Protein AF-A0A6V8NBW0-F1 (afdb_monomer)

Structure (mmCIF, N/CA/C/O backbone):
data_AF-A0A6V8NBW0-F1
#
_entry.id   AF-A0A6V8NBW0-F1
#
loop_
_atom_site.group_PDB
_atom_site.id
_atom_site.type_symbol
_atom_site.label_atom_id
_atom_site.label_alt_id
_atom_site.label_comp_id
_atom_site.label_asym_id
_atom_site.label_entity_id
_atom_site.label_seq_id
_atom_site.pdbx_PDB_ins_code
_atom_site.Cartn_x
_atom_site.Cartn_y
_atom_site.Cartn_z
_atom_site.occupancy
_atom_site.B_iso_or_equiv
_atom_site.auth_seq_id
_atom_site.auth_comp_id
_atom_site.auth_asym_id
_atom_site.auth_atom_id
_atom_site.pdbx_PDB_model_num
ATOM 1 N N . MET A 1 1 ? -7.342 5.239 20.829 1.00 64.81 1 MET A N 1
ATOM 2 C CA . MET A 1 1 ? -6.456 4.269 20.171 1.00 64.81 1 MET A CA 1
ATOM 3 C C . MET A 1 1 ? -5.582 5.059 19.235 1.00 64.81 1 MET A C 1
ATOM 5 O O . MET A 1 1 ? -6.131 5.713 18.351 1.00 6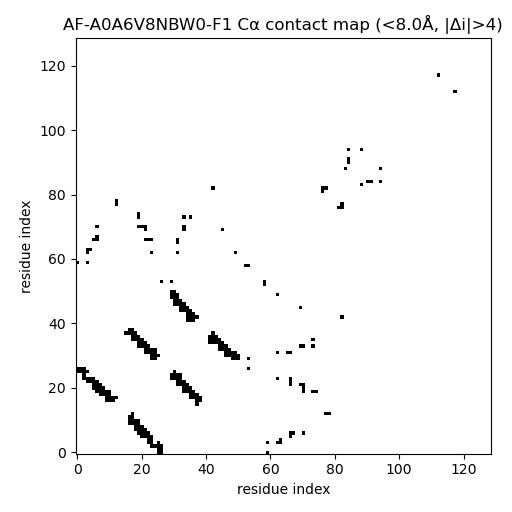4.81 1 MET A O 1
ATOM 9 N N . ASP A 1 2 ? -4.283 5.071 19.491 1.00 80.31 2 ASP A N 1
ATOM 10 C CA . ASP A 1 2 ? -3.320 5.658 18.565 1.00 80.31 2 ASP A CA 1
ATOM 11 C C . ASP A 1 2 ? -3.117 4.739 17.353 1.00 80.31 2 ASP A C 1
ATOM 13 O O . ASP A 1 2 ? -3.584 3.597 17.340 1.00 80.31 2 ASP A O 1
ATOM 17 N N . MET A 1 3 ? -2.481 5.269 16.310 1.00 89.81 3 MET A N 1
ATOM 18 C CA . MET A 1 3 ? -2.199 4.529 15.078 1.00 89.81 3 MET A CA 1
ATOM 19 C C . MET A 1 3 ? -1.258 3.352 15.352 1.00 89.81 3 MET A C 1
ATOM 21 O O . MET A 1 3 ? -0.290 3.480 16.108 1.00 89.81 3 MET A O 1
ATOM 25 N N . VAL A 1 4 ? -1.505 2.223 14.689 1.00 94.25 4 VAL A N 1
ATOM 26 C CA . VAL A 1 4 ? -0.594 1.070 14.738 1.00 94.25 4 VAL A CA 1
ATOM 27 C C . VAL A 1 4 ? 0.679 1.375 13.939 1.00 94.25 4 VAL A C 1
ATOM 29 O O . VAL A 1 4 ? 0.622 1.929 12.839 1.00 94.25 4 VAL A O 1
ATOM 32 N N . LEU A 1 5 ? 1.842 0.994 14.481 1.00 96.06 5 LEU A N 1
ATOM 33 C CA . LEU A 1 5 ? 3.135 1.203 13.824 1.00 96.06 5 LEU A CA 1
ATOM 34 C C . LEU A 1 5 ? 3.182 0.532 12.441 1.00 96.06 5 LEU A C 1
ATOM 36 O O . LEU A 1 5 ? 2.811 -0.629 12.268 1.00 96.06 5 LEU A O 1
ATOM 40 N N . GLY A 1 6 ? 3.661 1.289 11.453 1.00 96.88 6 GLY A N 1
ATOM 41 C CA . GLY A 1 6 ? 3.733 0.860 10.061 1.00 96.88 6 GLY A CA 1
ATOM 42 C C . GLY A 1 6 ? 4.816 -0.181 9.764 1.00 96.88 6 GLY A C 1
ATOM 43 O O . GLY A 1 6 ? 5.746 -0.403 10.539 1.00 96.88 6 GLY A O 1
ATOM 44 N N . PHE A 1 7 ? 4.726 -0.788 8.578 1.00 98.25 7 PHE A N 1
ATOM 45 C CA . PHE A 1 7 ? 5.728 -1.720 8.049 1.00 98.25 7 PHE A CA 1
ATOM 46 C C . PHE A 1 7 ? 6.471 -1.095 6.879 1.00 98.25 7 PHE A C 1
ATOM 48 O O . PHE A 1 7 ? 5.848 -0.575 5.955 1.00 98.25 7 PHE A O 1
ATOM 55 N N . ASN A 1 8 ? 7.796 -1.212 6.881 1.00 97.94 8 ASN A N 1
ATOM 56 C CA . ASN A 1 8 ? 8.657 -0.644 5.855 1.00 97.94 8 ASN A CA 1
ATOM 57 C C . ASN A 1 8 ? 9.691 -1.680 5.393 1.00 97.94 8 ASN A C 1
ATOM 59 O O . ASN A 1 8 ? 10.419 -2.223 6.224 1.00 97.94 8 ASN A O 1
ATOM 63 N N . HIS A 1 9 ? 9.741 -1.973 4.091 1.00 98.38 9 HIS A N 1
ATOM 64 C CA . HIS A 1 9 ? 10.706 -2.915 3.523 1.00 98.38 9 HIS A CA 1
ATOM 65 C C . HIS A 1 9 ? 11.267 -2.437 2.186 1.00 98.38 9 HIS A C 1
ATOM 67 O O . HIS A 1 9 ? 10.530 -2.171 1.238 1.00 98.38 9 HIS A O 1
ATOM 73 N N . ASN A 1 10 ? 12.596 -2.461 2.083 1.00 98.12 10 ASN A N 1
ATOM 74 C CA . ASN A 1 10 ? 13.313 -2.379 0.817 1.00 98.12 10 ASN A CA 1
ATOM 75 C C . ASN A 1 10 ? 13.541 -3.784 0.248 1.00 98.12 10 ASN A C 1
ATOM 77 O O . ASN A 1 10 ? 14.005 -4.682 0.953 1.00 98.12 10 ASN A O 1
ATOM 81 N N . ILE A 1 11 ? 13.236 -3.981 -1.033 1.00 97.06 11 ILE A N 1
ATOM 82 C CA . ILE A 1 11 ? 13.266 -5.294 -1.684 1.00 97.06 11 ILE A CA 1
ATOM 83 C C . 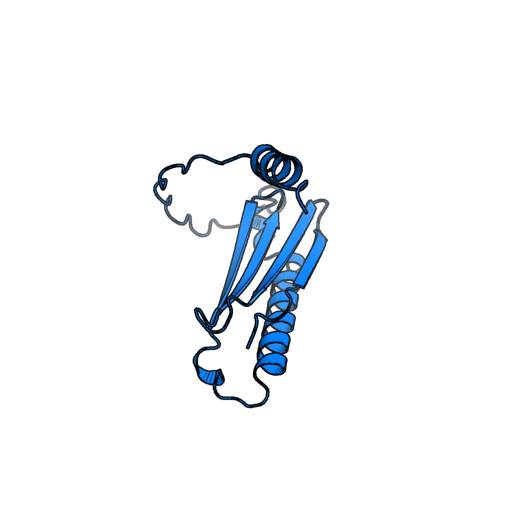ILE A 1 11 ? 13.954 -5.162 -3.033 1.00 97.06 11 ILE A C 1
ATOM 85 O O . ILE A 1 11 ? 13.513 -4.402 -3.890 1.00 97.06 11 ILE A O 1
ATOM 89 N N . ARG A 1 12 ? 15.014 -5.944 -3.251 1.00 97.19 12 ARG A N 1
ATOM 90 C CA . ARG A 1 12 ? 15.614 -6.079 -4.581 1.00 97.19 12 ARG A CA 1
ATOM 91 C C . ARG A 1 12 ? 14.850 -7.111 -5.402 1.00 97.19 12 ARG A C 1
ATOM 93 O O . ARG A 1 12 ? 14.640 -8.234 -4.940 1.00 97.19 12 ARG A O 1
ATOM 100 N N . TYR A 1 13 ? 14.480 -6.746 -6.624 1.00 97.19 13 TYR A N 1
ATOM 101 C CA . TYR A 1 13 ? 13.835 -7.645 -7.577 1.00 97.19 13 TYR A CA 1
ATOM 102 C C . TYR A 1 13 ? 14.246 -7.274 -9.007 1.00 97.19 13 TYR A C 1
ATOM 104 O O . TYR A 1 13 ? 14.169 -6.115 -9.392 1.00 97.19 13 TYR A O 1
ATOM 112 N N . LYS A 1 14 ? 14.738 -8.253 -9.779 1.00 95.06 14 LYS A N 1
ATOM 113 C CA . LYS A 1 14 ? 15.222 -8.065 -11.165 1.00 95.06 14 LYS A CA 1
ATOM 114 C C . LYS A 1 14 ? 16.206 -6.893 -11.356 1.00 95.06 14 LYS A C 1
ATOM 116 O O . LYS A 1 14 ? 16.198 -6.227 -12.379 1.00 95.06 14 LYS A O 1
ATOM 121 N N . GLY A 1 15 ? 17.075 -6.664 -10.370 1.00 94.88 15 GLY A N 1
ATOM 122 C CA . GLY A 1 15 ? 18.091 -5.603 -10.406 1.00 94.88 15 GLY A CA 1
ATOM 123 C C . GLY A 1 15 ? 17.623 -4.248 -9.867 1.00 94.88 15 GLY A C 1
ATOM 124 O O . GLY A 1 15 ? 18.468 -3.450 -9.474 1.00 94.88 15 GLY A O 1
ATOM 125 N N . GLU A 1 16 ? 16.315 -4.037 -9.735 1.00 96.75 16 GLU A N 1
ATOM 126 C CA . GLU A 1 16 ? 15.724 -2.802 -9.217 1.00 96.75 16 GLU A CA 1
ATOM 127 C C . GLU A 1 16 ? 15.479 -2.865 -7.702 1.00 96.75 16 GLU A C 1
ATOM 129 O O . GLU A 1 16 ? 15.281 -3.945 -7.125 1.00 96.75 16 GLU A O 1
ATOM 134 N N . LEU A 1 17 ? 15.497 -1.697 -7.049 1.00 97.69 17 LEU A N 1
ATOM 135 C CA . LEU A 1 17 ? 15.198 -1.543 -5.624 1.00 97.69 17 LEU A CA 1
ATOM 136 C C . LEU A 1 17 ? 13.789 -0.976 -5.438 1.00 97.69 17 LEU A C 1
ATOM 138 O O . LEU A 1 17 ? 13.520 0.184 -5.747 1.00 97.69 17 LEU A O 1
ATOM 142 N N . PHE A 1 18 ? 12.914 -1.796 -4.871 1.00 98.50 18 PHE A N 1
ATOM 143 C CA . PHE A 1 18 ? 11.547 -1.427 -4.539 1.00 98.50 18 PHE A CA 1
ATOM 144 C C . PHE A 1 18 ? 11.416 -1.107 -3.062 1.00 98.50 18 PHE A C 1
ATOM 146 O O . PHE A 1 18 ? 12.147 -1.648 -2.228 1.00 98.50 18 PHE A O 1
ATOM 153 N N . HIS A 1 19 ? 10.421 -0.289 -2.749 1.00 98.62 19 HIS A N 1
ATOM 154 C CA . HIS A 1 19 ? 10.044 0.031 -1.384 1.00 98.62 19 HIS A CA 1
ATOM 155 C C . HIS A 1 19 ? 8.575 -0.304 -1.159 1.00 98.62 19 HIS A C 1
ATOM 157 O O . HIS A 1 19 ? 7.719 0.109 -1.940 1.00 98.62 19 HIS A O 1
ATOM 163 N N . VAL A 1 20 ? 8.281 -1.051 -0.101 1.00 98.62 20 VAL A N 1
ATOM 164 C CA . VAL A 1 20 ? 6.914 -1.332 0.338 1.00 98.62 20 VAL A CA 1
ATOM 165 C C . VAL A 1 20 ? 6.707 -0.659 1.685 1.00 98.62 20 VAL A C 1
ATOM 167 O O . VAL A 1 20 ? 7.457 -0.920 2.624 1.00 98.62 20 VAL A O 1
ATOM 170 N N . GLN A 1 21 ? 5.674 0.171 1.781 1.00 98.69 21 GLN A N 1
ATOM 171 C CA . GLN A 1 21 ? 5.274 0.856 3.008 1.00 98.69 21 GLN A CA 1
ATOM 172 C C . GLN A 1 21 ? 3.816 0.523 3.313 1.00 98.69 21 GLN A C 1
ATOM 174 O O . GLN A 1 21 ? 2.989 0.558 2.407 1.00 98.69 21 GLN A O 1
ATOM 179 N N . THR A 1 22 ? 3.501 0.191 4.563 1.00 98.81 22 THR A N 1
ATOM 180 C CA . THR A 1 22 ? 2.128 -0.018 5.042 1.00 98.81 22 THR A CA 1
ATOM 181 C C . THR A 1 22 ? 1.875 0.826 6.279 1.00 98.81 22 THR A C 1
ATOM 183 O O . THR A 1 22 ? 2.640 0.717 7.233 1.00 98.81 22 THR A O 1
ATOM 186 N N . GLU A 1 23 ? 0.789 1.594 6.289 1.00 98.31 23 GLU A N 1
ATOM 187 C CA . GLU A 1 23 ? 0.418 2.500 7.380 1.00 98.31 23 GLU A CA 1
ATOM 188 C C . GLU A 1 23 ? -1.054 2.338 7.767 1.00 98.31 23 GLU A C 1
ATOM 190 O O . GLU A 1 23 ? -1.910 2.070 6.918 1.00 98.31 23 GLU A O 1
ATOM 195 N N .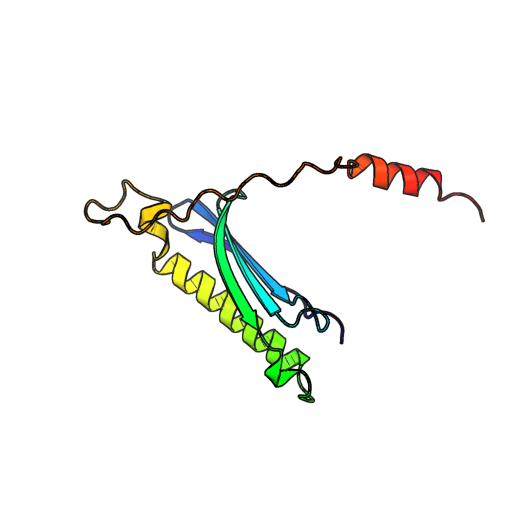 ASP A 1 24 ? -1.333 2.509 9.055 1.00 98.31 24 ASP A N 1
ATOM 196 C CA . ASP A 1 24 ? -2.675 2.685 9.600 1.00 98.31 24 ASP A CA 1
ATOM 197 C C . ASP A 1 24 ? -3.008 4.181 9.626 1.00 98.31 24 ASP A C 1
ATOM 199 O O . ASP A 1 24 ? -2.217 4.969 10.121 1.00 98.31 24 ASP A O 1
ATOM 203 N N . SER A 1 25 ? -4.164 4.583 9.100 1.00 96.62 25 SER A N 1
ATOM 204 C CA . SER A 1 25 ? -4.643 5.975 9.105 1.00 96.62 25 SER A CA 1
ATOM 205 C C . SER A 1 25 ? -5.380 6.375 10.396 1.00 96.62 25 SER A C 1
ATOM 207 O O . SER A 1 25 ? -5.823 7.519 10.525 1.00 96.62 25 SER A O 1
ATOM 209 N N . GLY A 1 26 ? -5.510 5.450 11.351 1.00 94.50 26 GLY A N 1
ATOM 210 C CA . GLY A 1 26 ? -6.109 5.672 12.663 1.00 94.50 26 GLY A CA 1
ATOM 211 C C . GLY A 1 26 ? -7.639 5.746 12.658 1.00 94.50 26 GLY A C 1
ATOM 212 O O . GLY A 1 26 ? -8.303 5.753 11.623 1.00 94.50 26 GLY A O 1
ATOM 213 N N . LEU A 1 27 ? -8.228 5.847 13.853 1.00 93.88 27 LEU A N 1
ATOM 214 C CA . LEU A 1 27 ? -9.683 5.752 14.050 1.00 93.88 27 LEU A CA 1
ATOM 215 C C . LEU A 1 27 ? -10.505 6.848 13.361 1.00 93.88 27 LEU A C 1
ATOM 217 O O . LEU A 1 27 ? -11.669 6.620 13.039 1.00 93.88 27 LEU A O 1
ATOM 221 N N . ALA A 1 28 ? -9.925 8.031 13.144 1.00 92.94 28 ALA A N 1
ATOM 222 C CA . ALA A 1 28 ? -10.600 9.115 12.430 1.00 92.94 28 ALA A CA 1
ATOM 223 C C . ALA A 1 28 ? -10.841 8.765 10.951 1.00 92.94 28 ALA A C 1
ATOM 225 O O . ALA A 1 28 ? -11.783 9.260 10.335 1.00 92.94 28 ALA A O 1
ATOM 226 N N . ASN A 1 29 ? -9.995 7.902 10.387 1.00 94.56 29 ASN A N 1
ATOM 227 C CA . ASN A 1 29 ? -10.068 7.444 9.012 1.00 94.56 29 ASN A CA 1
ATOM 228 C C . ASN A 1 29 ? -9.633 5.968 8.961 1.00 94.56 29 ASN A C 1
ATOM 230 O O . ASN A 1 29 ? -8.492 5.711 8.588 1.00 94.56 29 ASN A O 1
ATOM 234 N N . PRO A 1 30 ? -10.502 5.005 9.333 1.00 96.31 30 PRO A N 1
ATOM 235 C CA . PRO A 1 30 ? -10.122 3.629 9.672 1.00 96.31 30 PRO A CA 1
ATOM 236 C C . PRO A 1 30 ? -9.713 2.805 8.443 1.00 96.31 30 PRO A C 1
ATOM 238 O O . PRO A 1 30 ? -10.453 1.949 7.952 1.00 96.31 30 PRO A O 1
ATOM 241 N N . HIS A 1 31 ? -8.525 3.102 7.926 1.00 97.94 31 HIS A N 1
ATOM 242 C CA . HIS A 1 31 ? -7.974 2.542 6.707 1.00 97.94 31 HIS A CA 1
ATOM 243 C C . HIS A 1 31 ? -6.515 2.147 6.879 1.00 97.94 31 HIS A C 1
ATOM 245 O O . HIS A 1 31 ? -5.704 2.904 7.405 1.00 97.94 31 HIS A O 1
ATOM 251 N N . ILE A 1 32 ? -6.176 0.993 6.318 1.00 98.50 32 ILE A N 1
ATOM 252 C CA . ILE A 1 32 ? -4.803 0.537 6.133 1.00 98.50 32 ILE A CA 1
ATOM 253 C C . ILE A 1 32 ? -4.411 0.791 4.682 1.00 98.50 32 ILE A C 1
ATOM 255 O O . ILE A 1 32 ? -5.096 0.341 3.755 1.00 98.50 32 ILE A O 1
ATOM 259 N N . ILE A 1 33 ? -3.302 1.493 4.477 1.00 98.62 33 ILE A N 1
ATOM 260 C CA . ILE A 1 33 ? -2.789 1.856 3.156 1.00 98.62 33 ILE A CA 1
ATOM 261 C C . ILE A 1 33 ? -1.439 1.174 2.960 1.00 98.62 33 ILE A C 1
ATOM 263 O O . ILE A 1 33 ? -0.547 1.327 3.783 1.00 98.62 33 ILE A O 1
ATOM 267 N N . THR A 1 34 ? -1.275 0.436 1.861 1.00 98.81 34 THR A N 1
ATOM 268 C CA . THR A 1 34 ? 0.020 -0.105 1.427 1.00 98.81 34 THR A CA 1
ATOM 269 C C . THR A 1 34 ? 0.403 0.485 0.087 1.00 98.81 34 THR A C 1
ATOM 271 O O . THR A 1 34 ? -0.394 0.441 -0.851 1.00 98.81 34 THR A O 1
ATOM 274 N N . LEU A 1 35 ? 1.630 0.979 -0.019 1.00 98.75 35 LEU A N 1
ATOM 275 C CA . LEU A 1 35 ? 2.190 1.585 -1.217 1.00 98.75 35 LEU A CA 1
ATOM 276 C C . LEU A 1 35 ? 3.434 0.811 -1.651 1.00 98.75 35 LEU A C 1
ATOM 278 O O . LEU A 1 35 ? 4.287 0.464 -0.833 1.00 98.75 35 LEU A O 1
ATOM 282 N N . LEU A 1 36 ? 3.515 0.533 -2.950 1.00 98.62 36 LEU A N 1
ATOM 283 C CA . LEU A 1 36 ? 4.696 -0.007 -3.612 1.00 98.62 36 LEU A CA 1
ATOM 284 C C . LEU A 1 36 ? 5.343 1.103 -4.435 1.00 98.62 36 LEU A C 1
ATOM 286 O O . LEU A 1 36 ? 4.702 1.650 -5.335 1.00 98.62 36 LEU A O 1
ATOM 290 N N . TYR A 1 37 ? 6.618 1.369 -4.177 1.00 98.44 37 TYR A N 1
ATOM 291 C CA . TYR A 1 37 ? 7.401 2.371 -4.884 1.00 98.44 37 TYR A CA 1
ATOM 292 C C . TYR A 1 37 ? 8.565 1.770 -5.666 1.00 98.44 37 TYR A C 1
ATOM 294 O O . TYR A 1 37 ? 9.156 0.765 -5.261 1.00 98.44 37 TYR A O 1
ATOM 302 N N . LEU A 1 38 ? 8.944 2.475 -6.731 1.00 97.44 38 LEU A N 1
ATOM 303 C CA . LEU A 1 38 ? 10.215 2.342 -7.437 1.00 97.44 38 LEU A CA 1
ATOM 304 C C . LEU A 1 38 ? 10.785 3.743 -7.674 1.00 97.44 38 LEU A C 1
ATOM 306 O O . LEU A 1 38 ? 10.148 4.559 -8.338 1.00 97.44 38 LEU A O 1
ATOM 310 N N . GLY A 1 39 ? 11.947 4.047 -7.088 1.00 93.50 39 GLY A N 1
ATOM 311 C CA . GLY A 1 39 ? 12.601 5.354 -7.257 1.00 93.50 39 GLY A CA 1
ATOM 312 C C . GLY A 1 39 ? 11.707 6.558 -6.916 1.00 93.50 39 GLY A C 1
ATOM 313 O O . GLY A 1 39 ? 11.738 7.560 -7.619 1.00 93.50 39 GLY A O 1
ATOM 314 N N . GLY A 1 40 ? 10.848 6.440 -5.898 1.00 92.50 40 GLY A N 1
ATOM 315 C CA . GLY A 1 40 ? 9.890 7.485 -5.504 1.00 92.50 40 GLY A CA 1
ATOM 316 C C . GLY A 1 40 ? 8.569 7.497 -6.286 1.00 92.50 40 GLY A C 1
ATOM 317 O O . GLY A 1 40 ? 7.626 8.166 -5.873 1.00 92.50 40 GLY A O 1
ATOM 318 N N . THR A 1 41 ? 8.439 6.716 -7.361 1.00 95.44 41 THR A N 1
ATOM 319 C CA . THR A 1 41 ? 7.178 6.583 -8.109 1.00 95.44 41 THR A CA 1
ATOM 320 C C . THR A 1 41 ? 6.301 5.493 -7.506 1.00 95.44 41 THR A C 1
ATOM 322 O O . THR A 1 41 ? 6.764 4.367 -7.325 1.00 95.44 41 THR A O 1
ATOM 325 N N . ILE A 1 42 ? 5.022 5.789 -7.250 1.00 96.88 42 ILE A N 1
ATOM 326 C CA . ILE A 1 42 ? 4.043 4.788 -6.804 1.00 96.88 42 ILE A CA 1
ATOM 327 C C . ILE A 1 42 ? 3.647 3.897 -7.986 1.00 96.88 42 ILE A C 1
ATOM 329 O O . ILE A 1 42 ? 3.067 4.347 -8.978 1.00 96.88 42 ILE A O 1
ATOM 333 N N . LEU A 1 43 ? 3.925 2.604 -7.857 1.00 96.44 43 LEU A N 1
ATOM 334 C CA . LEU A 1 43 ? 3.544 1.585 -8.831 1.00 96.44 43 LEU A CA 1
ATOM 335 C C . LEU A 1 43 ? 2.166 0.998 -8.531 1.00 96.44 43 LEU A C 1
ATOM 337 O O . LEU A 1 43 ? 1.390 0.749 -9.455 1.00 96.44 43 LEU A O 1
ATOM 341 N N . CYS A 1 44 ? 1.857 0.789 -7.252 1.00 97.69 44 CYS A N 1
ATOM 342 C CA . CYS A 1 44 ? 0.593 0.218 -6.805 1.00 97.69 44 CYS A CA 1
ATOM 343 C C . CYS A 1 44 ? 0.235 0.727 -5.407 1.00 97.69 44 CYS A C 1
ATOM 345 O O . CYS A 1 44 ? 1.116 0.930 -4.569 1.00 97.69 44 CYS A O 1
ATOM 347 N N . SER A 1 45 ? -1.062 0.881 -5.153 1.00 98.00 45 SER A N 1
ATOM 348 C CA . SER A 1 45 ? -1.618 1.103 -3.825 1.00 98.00 45 SER A CA 1
ATOM 349 C C . SER A 1 45 ? -2.653 0.025 -3.498 1.00 98.00 45 SER A C 1
ATOM 351 O O . SER A 1 45 ? -3.341 -0.496 -4.379 1.00 98.00 45 SER A O 1
ATOM 353 N N . LYS A 1 46 ? -2.760 -0.329 -2.219 1.00 98.25 46 LYS A N 1
ATOM 354 C CA . LYS A 1 46 ? -3.852 -1.139 -1.672 1.00 98.25 46 LYS A CA 1
ATOM 355 C C . LYS A 1 46 ? -4.419 -0.420 -0.457 1.00 98.25 46 LYS A C 1
ATOM 357 O O . LYS A 1 46 ? -3.660 0.059 0.380 1.00 98.25 46 LYS A O 1
ATOM 362 N N . LYS A 1 47 ? -5.745 -0.325 -0.387 1.00 98.31 47 LYS A N 1
ATOM 363 C CA . LYS A 1 47 ? -6.476 0.329 0.700 1.00 98.31 47 LYS A CA 1
ATOM 364 C C . LYS A 1 47 ? -7.512 -0.642 1.251 1.00 98.31 47 LYS A C 1
ATOM 366 O O . LYS A 1 47 ? -8.303 -1.174 0.477 1.00 98.31 47 LYS A O 1
ATOM 371 N N . THR A 1 48 ? -7.517 -0.827 2.565 1.00 98.12 48 THR A N 1
ATOM 372 C CA . THR A 1 48 ? -8.455 -1.718 3.261 1.00 98.12 48 THR A CA 1
ATOM 373 C C . THR A 1 48 ? -9.107 -0.955 4.402 1.00 98.12 48 THR A C 1
ATOM 375 O O . THR A 1 48 ? -8.405 -0.388 5.233 1.00 98.12 48 THR A O 1
ATOM 378 N N . SER A 1 49 ? -10.439 -0.904 4.421 1.00 97.81 49 SER A N 1
ATOM 379 C CA . SER A 1 49 ? -11.198 -0.341 5.544 1.00 97.81 49 SER A CA 1
ATOM 380 C C . SER A 1 49 ? -11.269 -1.354 6.684 1.00 97.81 49 SER A C 1
ATOM 382 O O . SER A 1 49 ? -11.438 -2.546 6.434 1.00 97.81 49 SER A O 1
ATOM 384 N N . TYR A 1 50 ? -11.184 -0.874 7.922 1.00 96.50 50 TYR A N 1
ATOM 385 C CA . TYR A 1 50 ? -11.479 -1.652 9.128 1.00 96.50 50 TYR A CA 1
ATOM 386 C C . TYR A 1 50 ? -12.606 -1.018 9.964 1.00 96.50 50 TYR A C 1
ATOM 388 O O . TYR A 1 50 ? -12.770 -1.329 11.144 1.00 96.50 50 TYR A O 1
ATOM 396 N N . ALA A 1 51 ? -13.414 -0.143 9.352 1.00 95.88 51 ALA A N 1
ATOM 397 C CA . ALA A 1 51 ? -14.523 0.557 10.009 1.00 95.88 51 ALA A CA 1
ATOM 398 C C . ALA A 1 51 ? -15.499 -0.390 10.735 1.00 95.88 51 ALA A C 1
ATOM 400 O O . ALA A 1 51 ? -16.015 -0.052 11.799 1.00 95.88 51 ALA A O 1
ATOM 401 N N . ASP A 1 52 ? -15.714 -1.591 10.195 1.00 94.31 52 ASP A N 1
ATOM 402 C CA . ASP A 1 52 ? -16.660 -2.571 10.738 1.00 94.31 52 ASP A CA 1
ATOM 403 C C . ASP A 1 52 ? -16.183 -3.228 12.043 1.00 94.31 52 ASP A C 1
ATOM 405 O O . ASP A 1 52 ? -16.994 -3.750 12.808 1.00 94.31 52 ASP A O 1
ATOM 409 N N . ILE A 1 53 ? -14.878 -3.187 12.329 1.00 90.69 53 ILE A N 1
ATOM 410 C CA . ILE A 1 53 ? -14.274 -3.891 13.469 1.00 90.69 53 ILE A CA 1
ATOM 411 C C . ILE A 1 53 ? -13.799 -2.959 14.587 1.00 90.69 53 ILE A C 1
ATOM 413 O O . ILE A 1 53 ? -13.278 -3.448 15.589 1.00 90.69 53 ILE A O 1
ATOM 417 N N . ILE A 1 54 ? -14.033 -1.643 14.479 1.00 92.12 54 ILE A N 1
ATOM 418 C CA . ILE A 1 54 ? -13.547 -0.625 15.436 1.00 92.12 54 ILE A CA 1
ATOM 419 C C . ILE A 1 54 ? -13.993 -0.850 16.890 1.00 92.12 54 ILE A C 1
ATOM 421 O O . ILE A 1 54 ? -13.377 -0.317 17.806 1.00 92.12 54 ILE A O 1
ATOM 425 N N . LYS A 1 55 ? -15.075 -1.608 17.116 1.00 90.25 55 LYS A N 1
ATOM 426 C CA . LYS A 1 55 ? -15.623 -1.899 18.454 1.00 90.25 55 LYS A CA 1
ATOM 427 C C . LYS A 1 55 ? -15.054 -3.175 19.085 1.00 90.25 55 LYS A C 1
ATOM 429 O O . LYS A 1 55 ? -15.493 -3.562 20.162 1.00 90.25 55 LYS A O 1
ATOM 434 N N . THR A 1 56 ? -14.125 -3.847 18.410 1.00 88.12 56 THR A N 1
ATOM 435 C CA . THR A 1 56 ? -13.511 -5.088 18.896 1.00 88.12 56 THR A CA 1
ATOM 436 C C . THR A 1 56 ? -12.514 -4.782 20.009 1.00 88.12 56 THR A C 1
ATOM 438 O O . THR A 1 56 ? -11.689 -3.883 19.871 1.00 88.12 56 THR A O 1
ATOM 441 N N . GLU A 1 57 ? -12.531 -5.568 21.086 1.00 86.50 57 GLU A N 1
ATOM 442 C CA . GLU A 1 57 ? -11.642 -5.370 22.245 1.00 86.50 57 GLU A CA 1
ATOM 443 C C . GLU A 1 57 ? -10.147 -5.5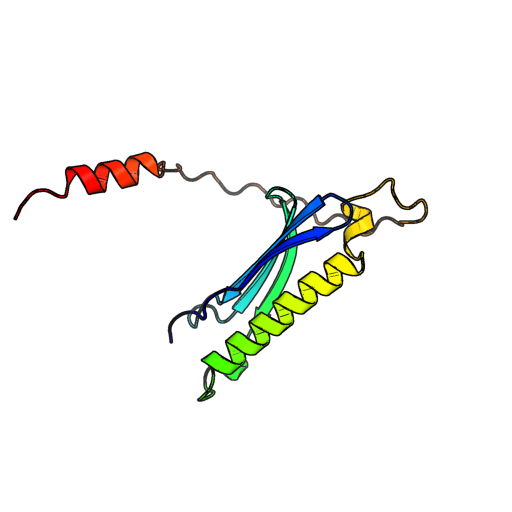34 21.900 1.00 86.50 57 GLU A C 1
ATOM 445 O O . GLU A 1 57 ? -9.285 -4.973 22.567 1.00 86.50 57 GLU A O 1
ATOM 450 N N . GLN A 1 58 ? -9.835 -6.256 20.820 1.00 92.38 58 GLN A N 1
ATOM 451 C CA . GLN A 1 58 ? -8.477 -6.530 20.329 1.00 92.38 58 GLN A CA 1
ATOM 452 C C . GLN A 1 58 ? -8.145 -5.765 19.038 1.00 92.38 58 GLN A C 1
ATOM 454 O O . GLN A 1 58 ? -7.373 -6.251 18.210 1.00 92.38 58 GLN A O 1
ATOM 459 N N . LEU A 1 59 ? -8.733 -4.579 18.837 1.00 93.44 59 LEU A N 1
ATOM 460 C CA . LEU A 1 59 ? -8.603 -3.822 17.588 1.00 93.44 59 LEU A CA 1
ATOM 461 C C . LEU A 1 59 ? -7.147 -3.656 17.123 1.00 93.44 59 LEU A C 1
ATOM 463 O O . LEU A 1 59 ? -6.874 -3.889 15.951 1.00 93.44 59 LEU A O 1
ATOM 467 N N . GLU A 1 60 ? -6.219 -3.316 18.026 1.00 94.62 60 GLU A N 1
ATOM 468 C CA . GLU A 1 60 ? -4.792 -3.145 17.694 1.00 94.62 60 GLU A CA 1
ATOM 469 C C . GLU A 1 60 ? -4.210 -4.374 17.000 1.00 94.62 60 GLU A C 1
ATOM 471 O O . GLU A 1 60 ? -3.617 -4.282 15.930 1.00 94.62 60 GLU A O 1
ATOM 476 N N . GLN A 1 61 ? -4.430 -5.543 17.604 1.00 95.38 61 GLN A N 1
ATOM 477 C CA . GLN A 1 61 ? -3.876 -6.814 17.151 1.00 95.38 61 GLN A CA 1
ATOM 478 C C . GLN A 1 61 ? -4.479 -7.218 15.809 1.00 95.38 61 GLN A C 1
ATOM 480 O O . GLN A 1 61 ? -3.789 -7.772 14.948 1.00 95.38 61 GLN A O 1
ATOM 485 N N . VAL A 1 62 ? -5.769 -6.930 15.617 1.00 95.75 62 VAL A N 1
ATOM 486 C CA . VAL A 1 62 ? -6.458 -7.203 14.356 1.00 95.75 62 VAL A CA 1
ATOM 487 C C . VAL A 1 62 ? -5.947 -6.271 13.256 1.00 95.75 62 VAL A C 1
ATOM 489 O O . VAL A 1 62 ? -5.585 -6.757 12.185 1.00 95.75 62 VAL A O 1
ATOM 492 N N . VAL A 1 63 ? -5.840 -4.964 13.517 1.00 97.12 63 VAL A N 1
ATOM 493 C CA . VAL A 1 63 ? -5.291 -3.983 12.564 1.00 97.12 63 VAL A CA 1
ATOM 494 C C . VAL A 1 63 ? -3.852 -4.343 12.198 1.00 97.12 63 VAL A C 1
ATOM 496 O O . VAL A 1 63 ? -3.540 -4.454 11.013 1.00 97.12 63 VAL A O 1
ATOM 499 N N . GLU A 1 64 ? -2.999 -4.635 13.181 1.00 97.56 64 GLU A N 1
ATOM 500 C CA . GLU A 1 64 ? -1.616 -5.056 12.944 1.00 97.56 64 GLU A CA 1
ATOM 501 C C . GLU A 1 64 ? -1.549 -6.334 12.087 1.00 97.56 64 GLU A C 1
ATOM 503 O O . GLU A 1 64 ? -0.722 -6.445 11.176 1.00 97.56 64 GLU A O 1
ATOM 508 N N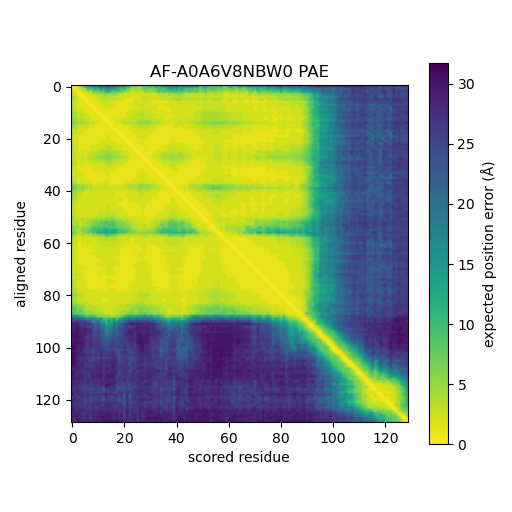 . SER A 1 65 ? -2.439 -7.300 12.333 1.00 97.75 65 SER A N 1
ATOM 509 C CA . SER A 1 65 ? -2.508 -8.541 11.552 1.00 97.75 65 SER A CA 1
ATOM 510 C C . SER A 1 65 ? -2.898 -8.280 10.096 1.00 97.75 65 SER A C 1
ATOM 512 O O . SER A 1 65 ? -2.227 -8.786 9.191 1.00 97.75 65 SER A O 1
ATOM 514 N N . ILE A 1 66 ? -3.907 -7.434 9.858 1.00 97.75 66 ILE A N 1
ATOM 515 C CA . ILE A 1 66 ? -4.317 -7.027 8.505 1.00 97.75 66 ILE A CA 1
ATOM 516 C C . ILE A 1 66 ? -3.168 -6.286 7.808 1.00 97.75 66 ILE A C 1
ATOM 518 O O . ILE A 1 66 ? -2.857 -6.572 6.650 1.00 97.75 66 ILE A O 1
ATOM 522 N N . MET A 1 67 ? -2.482 -5.377 8.509 1.00 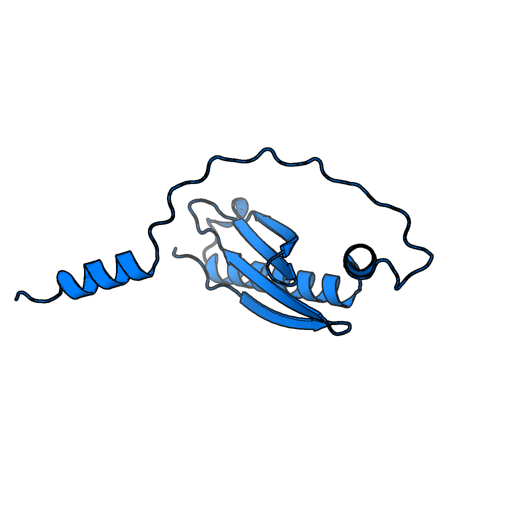98.56 67 MET A N 1
ATOM 523 C CA . MET A 1 67 ? -1.321 -4.659 7.974 1.00 98.56 67 MET A CA 1
ATOM 524 C C . MET A 1 67 ? -0.198 -5.617 7.561 1.00 98.56 67 MET A C 1
ATOM 526 O O . MET A 1 67 ? 0.331 -5.496 6.451 1.00 98.56 67 MET A O 1
ATOM 530 N N . LYS A 1 68 ? 0.149 -6.594 8.412 1.00 98.56 68 LYS A N 1
ATOM 531 C CA . LYS A 1 68 ? 1.168 -7.620 8.117 1.00 98.56 68 LYS A CA 1
ATOM 532 C C . LYS A 1 68 ? 0.796 -8.443 6.888 1.00 98.56 68 LYS A C 1
ATOM 534 O O . LYS A 1 68 ? 1.659 -8.701 6.044 1.00 98.56 68 LYS A O 1
ATOM 539 N N . GLU A 1 69 ? -0.458 -8.870 6.788 1.00 98.62 69 GLU A N 1
ATOM 540 C CA . GLU A 1 69 ? -0.946 -9.657 5.657 1.00 98.62 69 GLU A CA 1
ATOM 541 C C . GLU A 1 69 ? -0.915 -8.846 4.358 1.00 98.62 69 GLU A C 1
ATOM 543 O O . GLU A 1 69 ? -0.294 -9.273 3.382 1.00 98.62 69 GLU A O 1
ATOM 548 N N . GLN A 1 70 ? -1.471 -7.632 4.374 1.00 98.69 70 GLN A N 1
ATOM 549 C CA . GLN A 1 70 ? -1.490 -6.727 3.225 1.00 98.69 70 GLN A CA 1
ATOM 550 C C . GLN A 1 70 ? -0.074 -6.389 2.732 1.00 98.69 70 GLN A C 1
ATOM 552 O O . GLN A 1 70 ? 0.190 -6.378 1.526 1.00 98.69 70 GLN A O 1
ATOM 557 N N . HIS A 1 71 ? 0.859 -6.167 3.661 1.00 98.75 71 HIS A N 1
ATOM 558 C CA . HIS A 1 71 ? 2.262 -5.909 3.350 1.00 98.75 71 HIS A CA 1
ATOM 559 C C . HIS A 1 71 ? 2.921 -7.114 2.658 1.00 98.75 71 HIS A C 1
ATOM 561 O O . HIS A 1 71 ? 3.522 -6.977 1.590 1.00 98.75 71 HIS A O 1
ATOM 567 N N . LYS A 1 72 ? 2.766 -8.320 3.224 1.00 98.62 72 LYS A N 1
ATOM 568 C CA . LYS A 1 72 ? 3.290 -9.566 2.636 1.00 98.62 72 LYS A CA 1
ATOM 569 C C . LYS A 1 72 ? 2.680 -9.862 1.271 1.00 98.62 72 LYS A C 1
ATOM 571 O O . LYS A 1 72 ? 3.396 -10.295 0.367 1.00 98.62 72 LYS A O 1
ATOM 576 N N . GLU A 1 73 ? 1.389 -9.608 1.104 1.00 98.69 73 GLU A N 1
ATOM 577 C CA . GLU A 1 73 ? 0.707 -9.771 -0.174 1.00 98.69 73 GLU A CA 1
ATOM 578 C C . GLU A 1 73 ? 1.308 -8.856 -1.246 1.00 98.69 73 GLU A C 1
ATOM 580 O O . GLU A 1 73 ? 1.628 -9.342 -2.330 1.00 98.69 73 GLU A O 1
ATOM 585 N N . MET A 1 74 ? 1.542 -7.574 -0.942 1.00 98.69 74 MET A N 1
ATOM 586 C CA . MET A 1 74 ? 2.176 -6.643 -1.883 1.00 98.69 74 MET A CA 1
ATOM 587 C C . MET A 1 74 ? 3.569 -7.129 -2.313 1.00 98.69 74 MET A C 1
ATOM 589 O O . MET A 1 74 ? 3.892 -7.132 -3.502 1.00 98.69 74 MET A O 1
ATOM 593 N N . MET A 1 75 ? 4.374 -7.630 -1.370 1.00 98.44 75 MET A N 1
ATOM 594 C CA . MET A 1 75 ? 5.683 -8.219 -1.680 1.00 98.44 75 MET A CA 1
ATOM 595 C C . MET A 1 75 ? 5.574 -9.468 -2.564 1.00 98.44 75 MET A C 1
ATOM 597 O O . MET A 1 75 ? 6.398 -9.670 -3.459 1.00 98.44 75 MET A O 1
ATOM 601 N N . ARG A 1 76 ? 4.565 -10.317 -2.330 1.00 98.56 76 ARG A N 1
ATOM 602 C CA . ARG A 1 76 ? 4.311 -11.515 -3.142 1.00 98.56 76 ARG A CA 1
ATOM 603 C C . ARG A 1 76 ? 3.886 -11.145 -4.561 1.00 98.56 76 ARG A C 1
ATOM 605 O O . ARG A 1 76 ? 4.382 -11.761 -5.496 1.00 98.56 76 ARG A O 1
ATOM 612 N N . ARG A 1 77 ? 3.023 -10.137 -4.722 1.00 98.25 77 ARG A N 1
ATOM 613 C CA . ARG A 1 77 ? 2.603 -9.599 -6.029 1.00 98.25 77 ARG A CA 1
ATOM 614 C C . ARG A 1 77 ? 3.7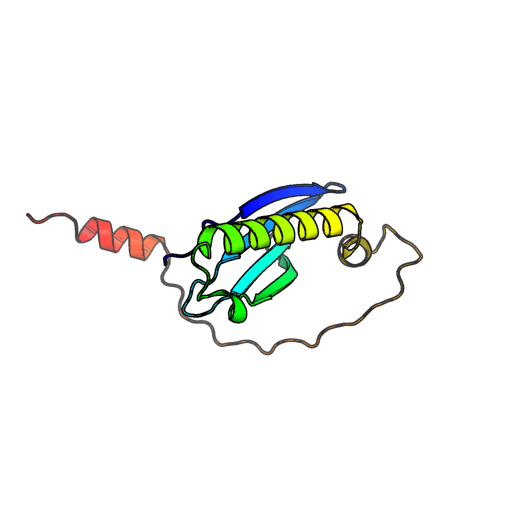93 -9.049 -6.815 1.00 98.25 77 ARG A C 1
ATOM 616 O O . ARG A 1 77 ? 3.968 -9.404 -7.978 1.00 98.25 77 ARG A O 1
ATOM 623 N N . LEU A 1 78 ? 4.672 -8.293 -6.144 1.00 97.81 78 LEU A N 1
ATOM 624 C CA . LEU A 1 78 ? 5.929 -7.815 -6.727 1.00 97.81 78 LEU A CA 1
ATOM 625 C C . LEU A 1 78 ? 6.804 -8.976 -7.213 1.00 97.81 78 LEU A C 1
ATOM 627 O O . LEU A 1 78 ? 7.161 -9.028 -8.385 1.00 97.81 78 LEU A O 1
ATOM 631 N N . LYS A 1 79 ? 7.119 -9.938 -6.336 1.00 97.06 79 LYS A N 1
ATOM 632 C CA . LYS A 1 79 ? 7.982 -11.076 -6.703 1.00 97.06 79 LYS A CA 1
ATOM 633 C C . LYS A 1 79 ? 7.340 -12.015 -7.728 1.00 97.06 79 LYS A C 1
ATOM 635 O O . LYS A 1 79 ? 8.063 -12.671 -8.474 1.00 97.06 79 LYS A O 1
ATOM 640 N N . GLY A 1 80 ? 6.010 -12.070 -7.762 1.00 97.19 80 GLY A N 1
ATOM 641 C CA . GLY A 1 80 ? 5.219 -12.814 -8.739 1.00 97.19 80 GLY A CA 1
ATOM 642 C C . GLY A 1 80 ? 5.197 -12.189 -10.135 1.00 97.19 80 GLY A C 1
ATOM 643 O O . GLY A 1 80 ? 4.638 -12.797 -11.041 1.00 97.19 80 GLY A O 1
ATOM 644 N N . GLY A 1 81 ? 5.802 -11.010 -10.317 1.00 96.31 81 GLY A N 1
ATOM 645 C CA . GLY A 1 81 ? 5.935 -10.357 -11.618 1.00 96.31 81 GLY A CA 1
ATOM 646 C C . GLY A 1 81 ? 4.684 -9.609 -12.078 1.00 96.31 81 GLY A C 1
ATOM 647 O O . GLY A 1 81 ? 4.599 -9.228 -13.242 1.00 96.31 81 GLY A O 1
ATOM 648 N N . GLU A 1 82 ? 3.717 -9.352 -11.188 1.00 97.06 82 GLU A N 1
ATOM 649 C CA . GLU A 1 82 ? 2.461 -8.666 -11.542 1.00 97.06 82 GLU A CA 1
ATOM 650 C C . GLU A 1 82 ? 2.704 -7.289 -12.184 1.00 97.06 82 GLU A C 1
ATOM 652 O O . GLU A 1 82 ? 1.948 -6.845 -13.045 1.00 97.06 82 GLU A O 1
ATOM 657 N N . PHE A 1 83 ? 3.793 -6.623 -11.798 1.00 95.56 83 PHE A N 1
ATOM 658 C CA . PHE A 1 83 ? 4.141 -5.284 -12.267 1.00 95.56 83 PHE A CA 1
ATOM 659 C C . PHE A 1 83 ? 5.186 -5.286 -13.396 1.00 95.56 83 PHE A C 1
ATOM 661 O O . PHE A 1 83 ? 5.562 -4.218 -13.883 1.00 95.56 83 PHE A O 1
ATOM 668 N N . ASP A 1 84 ? 5.645 -6.458 -13.847 1.0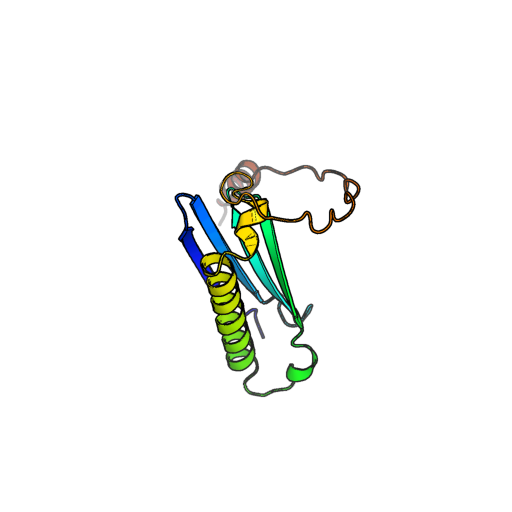0 95.06 84 ASP A N 1
ATOM 669 C CA . ASP A 1 84 ? 6.778 -6.582 -14.771 1.00 95.06 84 ASP A CA 1
ATOM 670 C C . ASP A 1 84 ? 6.542 -5.897 -16.110 1.00 95.06 84 ASP A C 1
ATOM 672 O O . ASP A 1 84 ? 7.432 -5.219 -16.604 1.00 95.06 84 ASP A O 1
ATOM 676 N N . ALA A 1 85 ? 5.348 -6.027 -16.688 1.00 91.50 85 ALA A N 1
ATOM 677 C CA . ALA A 1 85 ? 5.037 -5.408 -17.977 1.00 91.50 85 ALA A CA 1
ATOM 678 C C . ALA A 1 85 ? 5.162 -3.874 -17.936 1.00 91.50 85 ALA A C 1
ATOM 680 O O . ALA A 1 85 ? 5.520 -3.251 -18.932 1.00 91.50 85 ALA A O 1
ATOM 681 N N . ARG A 1 86 ? 4.889 -3.270 -16.772 1.00 89.75 86 ARG A N 1
ATOM 682 C CA . ARG A 1 86 ? 4.974 -1.821 -16.563 1.00 89.75 86 ARG A CA 1
ATOM 683 C C . ARG A 1 86 ? 6.399 -1.363 -16.247 1.00 89.75 86 ARG A C 1
ATOM 685 O O . ARG A 1 86 ? 6.764 -0.257 -16.627 1.00 89.75 86 ARG A O 1
ATOM 692 N N . ILE A 1 87 ? 7.176 -2.181 -15.538 1.00 91.25 87 ILE A N 1
ATOM 693 C CA . ILE A 1 87 ? 8.527 -1.825 -15.072 1.00 91.25 87 ILE A CA 1
ATOM 694 C C . ILE A 1 87 ? 9.598 -2.208 -16.107 1.00 91.25 87 ILE A C 1
ATOM 696 O O . ILE A 1 87 ? 10.558 -1.473 -16.318 1.00 91.25 87 ILE A O 1
ATOM 700 N N . PHE A 1 88 ? 9.422 -3.347 -16.778 1.00 88.69 88 PHE A N 1
ATOM 701 C CA . PHE A 1 88 ? 10.372 -3.968 -17.700 1.00 88.69 88 PHE A CA 1
ATOM 702 C C . PHE A 1 88 ? 9.710 -4.255 -19.065 1.00 88.69 88 PHE A C 1
ATOM 704 O O . PHE A 1 88 ? 9.599 -5.417 -19.469 1.00 88.69 88 PHE A O 1
ATOM 711 N N . PRO A 1 89 ? 9.277 -3.223 -19.815 1.00 75.69 89 PRO A N 1
ATOM 712 C CA . PRO A 1 89 ? 8.486 -3.395 -21.040 1.00 75.69 89 PRO A CA 1
ATOM 713 C C . PRO A 1 89 ? 9.203 -4.203 -22.136 1.00 75.69 89 PRO A C 1
ATOM 715 O O . PRO A 1 89 ? 8.556 -4.847 -22.954 1.00 75.69 89 PRO A O 1
ATOM 718 N N . ASN A 1 90 ? 10.539 -4.237 -22.120 1.00 70.50 90 ASN A N 1
ATOM 719 C CA . ASN A 1 90 ? 11.347 -4.959 -23.108 1.00 70.50 90 ASN A CA 1
ATOM 720 C C . ASN A 1 90 ? 11.735 -6.384 -22.669 1.00 70.50 90 ASN A C 1
ATOM 722 O O . ASN A 1 90 ? 12.436 -7.077 -23.402 1.00 70.50 90 ASN A O 1
ATOM 726 N N . ALA A 1 91 ? 11.306 -6.832 -21.485 1.00 61.38 91 ALA A N 1
ATOM 727 C CA . ALA A 1 91 ? 11.637 -8.159 -20.961 1.00 61.38 91 ALA A CA 1
ATOM 728 C C . ALA A 1 91 ? 10.620 -9.247 -21.359 1.00 61.38 91 ALA A C 1
ATOM 730 O O . ALA A 1 91 ? 10.826 -10.411 -21.021 1.00 61.38 91 ALA A O 1
ATOM 731 N N . ASN A 1 92 ? 9.530 -8.894 -22.057 1.00 50.53 92 ASN A N 1
ATOM 732 C CA . ASN A 1 92 ? 8.482 -9.844 -22.426 1.00 50.53 92 ASN A CA 1
ATOM 733 C C . ASN A 1 92 ? 7.846 -9.496 -23.794 1.00 50.53 92 ASN A C 1
ATOM 735 O O . ASN A 1 92 ? 7.091 -8.530 -23.870 1.00 50.53 92 ASN A O 1
ATOM 739 N N . PRO A 1 93 ? 8.055 -10.279 -24.874 1.00 51.75 93 PRO A N 1
ATOM 740 C CA . PRO A 1 93 ? 7.417 -10.032 -26.177 1.00 51.75 93 PRO A CA 1
ATOM 741 C C . PRO A 1 93 ? 5.903 -10.347 -26.217 1.00 51.75 93 PRO A C 1
ATOM 743 O O . PRO A 1 93 ? 5.309 -10.345 -27.291 1.00 51.75 93 PRO A O 1
ATOM 746 N N . HIS A 1 94 ? 5.261 -10.627 -25.073 1.00 52.47 94 HIS A N 1
ATOM 747 C CA . HIS A 1 94 ? 3.849 -11.028 -24.998 1.00 52.47 94 HIS A CA 1
ATOM 748 C C . HIS A 1 94 ? 3.004 -10.247 -23.972 1.00 52.47 94 HIS A C 1
ATOM 750 O O . HIS A 1 94 ? 1.967 -10.725 -23.520 1.00 52.47 94 HIS A O 1
ATOM 756 N N . ALA A 1 95 ? 3.407 -9.040 -23.573 1.00 51.03 95 ALA A N 1
ATOM 757 C CA . ALA A 1 95 ? 2.556 -8.211 -22.719 1.00 51.03 95 ALA A CA 1
ATOM 758 C C . ALA A 1 95 ? 1.553 -7.405 -23.569 1.00 51.03 95 ALA A C 1
ATOM 760 O O . ALA A 1 95 ? 1.902 -6.390 -24.167 1.00 51.03 95 ALA A O 1
ATOM 761 N N . ALA A 1 96 ? 0.301 -7.870 -23.632 1.00 54.47 96 ALA A N 1
ATOM 762 C CA . ALA A 1 96 ? -0.821 -7.089 -24.156 1.00 54.47 96 ALA A CA 1
ATOM 763 C C . ALA A 1 96 ? -1.049 -5.817 -23.304 1.00 54.47 96 ALA A C 1
ATOM 765 O O . ALA A 1 96 ? -0.806 -5.844 -22.094 1.00 54.47 96 ALA A O 1
ATOM 766 N N . PRO A 1 97 ? -1.522 -4.703 -23.894 1.00 54.97 97 PRO A N 1
ATOM 767 C CA . PRO A 1 97 ? -1.612 -3.431 -23.195 1.00 54.97 97 PRO A CA 1
ATOM 768 C C . PRO A 1 97 ? -2.866 -3.418 -22.314 1.00 54.97 97 PRO A C 1
ATOM 770 O O . PRO A 1 97 ? -3.982 -3.520 -22.817 1.00 54.97 97 PRO A O 1
ATOM 773 N N . ALA A 1 98 ? -2.702 -3.271 -21.000 1.00 52.81 98 ALA A N 1
ATOM 774 C CA . ALA A 1 98 ? -3.823 -3.080 -20.085 1.00 52.81 98 ALA A CA 1
ATOM 775 C C . ALA A 1 98 ? -3.769 -1.683 -19.450 1.00 52.81 98 ALA A C 1
ATOM 777 O O . ALA A 1 98 ? -2.997 -1.423 -18.533 1.00 52.81 98 ALA A O 1
ATOM 778 N N . ALA A 1 99 ? -4.641 -0.831 -19.993 1.00 47.94 99 ALA A N 1
ATOM 779 C CA . ALA A 1 99 ? -5.338 0.296 -19.379 1.00 47.94 99 ALA A CA 1
ATOM 780 C C . ALA A 1 99 ? -4.512 1.423 -18.729 1.00 47.94 99 ALA A C 1
ATOM 782 O O . ALA A 1 99 ? -4.134 1.395 -17.560 1.00 47.94 99 ALA A O 1
ATOM 783 N N . SER A 1 100 ? -4.386 2.501 -19.499 1.00 48.38 100 SER A N 1
ATOM 784 C CA . SER A 1 100 ? -4.180 3.869 -19.039 1.00 48.38 100 SER A CA 1
ATOM 785 C C . SER A 1 100 ? -5.304 4.288 -18.081 1.00 48.38 100 SER A C 1
ATOM 787 O O . SER A 1 100 ? -6.467 4.345 -18.479 1.00 48.38 100 SER A O 1
ATOM 789 N N . SER A 1 101 ? -4.967 4.636 -16.842 1.00 54.53 101 SER A N 1
ATOM 790 C CA . SER A 1 101 ? -5.834 5.493 -16.026 1.00 54.53 101 SER A CA 1
ATOM 791 C C . SER A 1 101 ? -5.663 6.951 -16.480 1.00 54.53 101 SER A C 1
ATOM 793 O O . SER A 1 101 ? -4.545 7.334 -16.839 1.00 54.53 101 SER A O 1
ATOM 795 N N . PRO A 1 102 ? -6.735 7.764 -16.507 1.00 55.25 102 PRO A N 1
ATOM 796 C CA . PRO A 1 102 ? -6.682 9.134 -17.014 1.00 55.25 102 PRO A CA 1
ATOM 797 C C . PRO A 1 102 ? -5.770 10.042 -16.165 1.00 55.25 102 PRO A C 1
ATOM 799 O O . PRO A 1 102 ? -5.578 9.771 -14.975 1.00 55.25 102 PRO A O 1
ATOM 802 N N . PRO A 1 103 ? -5.216 11.126 -16.747 1.00 47.69 103 PRO A N 1
ATOM 803 C CA . PRO A 1 103 ? -4.411 12.098 -16.016 1.00 47.69 103 PRO A CA 1
ATOM 804 C C . PRO A 1 103 ? -5.250 12.771 -14.928 1.00 47.69 103 PRO A C 1
ATOM 806 O O . PRO A 1 103 ? -6.286 13.368 -15.218 1.00 47.69 103 PRO A O 1
ATOM 809 N N . ALA A 1 104 ? -4.800 12.678 -13.679 1.00 47.44 104 ALA A N 1
ATOM 810 C CA . ALA A 1 104 ? -5.300 13.532 -12.615 1.00 47.44 104 ALA A CA 1
ATOM 811 C C . ALA A 1 104 ? -4.780 14.958 -12.852 1.00 47.44 104 ALA A C 1
ATOM 813 O O . ALA A 1 104 ? -3.578 15.181 -13.003 1.00 47.44 104 ALA A O 1
ATOM 814 N N . GLU A 1 105 ? -5.716 15.895 -12.924 1.00 53.41 105 GLU A N 1
ATOM 815 C CA . GLU A 1 105 ? -5.512 17.338 -13.021 1.00 53.41 105 GLU A CA 1
ATOM 816 C C . GLU A 1 105 ? -4.633 17.856 -11.853 1.00 53.41 105 GLU A C 1
ATOM 818 O O . GLU A 1 105 ? -4.735 17.333 -10.737 1.00 53.41 105 GLU A O 1
ATOM 823 N N . PRO A 1 106 ? -3.737 18.839 -12.069 1.00 45.72 106 PRO A N 1
ATOM 824 C CA . PRO A 1 106 ? -2.802 19.290 -11.040 1.00 45.72 106 PRO A CA 1
ATOM 825 C C . PRO A 1 106 ? -3.507 20.122 -9.957 1.00 45.72 106 PRO A C 1
ATOM 827 O O . PRO A 1 106 ? -4.081 21.173 -10.234 1.00 45.72 106 PRO A O 1
ATOM 830 N N . ALA A 1 107 ? -3.413 19.679 -8.701 1.00 55.03 107 ALA A N 1
ATOM 831 C CA . ALA A 1 107 ? -3.765 20.493 -7.539 1.00 55.03 107 ALA A CA 1
ATOM 832 C C . ALA A 1 107 ? -2.691 21.582 -7.296 1.00 55.03 107 ALA A C 1
ATOM 834 O O . ALA A 1 107 ? -1.507 21.336 -7.543 1.00 55.03 107 ALA A O 1
ATOM 835 N N . PRO A 1 108 ? -3.070 22.782 -6.817 1.00 49.47 108 PRO A N 1
ATOM 836 C CA . PRO A 1 108 ? -2.163 23.919 -6.689 1.00 49.47 108 PRO A CA 1
ATOM 837 C C . PRO A 1 108 ? -1.063 23.679 -5.645 1.00 49.47 108 PRO A C 1
ATOM 839 O O . PRO A 1 108 ? -1.308 23.155 -4.558 1.00 49.47 108 PRO A O 1
ATOM 842 N N . ALA A 1 109 ? 0.154 24.102 -5.992 1.00 52.19 109 ALA A N 1
ATOM 843 C CA . ALA A 1 109 ? 1.330 24.055 -5.136 1.00 52.19 109 ALA A CA 1
ATOM 844 C C . ALA A 1 109 ? 1.127 24.925 -3.887 1.00 52.19 109 ALA A C 1
ATOM 846 O O . ALA A 1 109 ? 0.923 26.135 -3.986 1.00 52.19 109 ALA A O 1
ATOM 847 N N . GLN A 1 110 ? 1.209 24.309 -2.708 1.00 56.47 110 GLN A N 1
ATOM 848 C CA . GLN A 1 110 ? 1.379 25.047 -1.460 1.00 56.47 110 GLN A CA 1
ATOM 849 C C . GLN A 1 110 ? 2.865 25.393 -1.284 1.00 56.47 110 GLN A C 1
ATOM 851 O O . GLN A 1 110 ? 3.717 24.578 -1.653 1.00 56.47 110 GLN A O 1
ATOM 856 N N . PRO A 1 111 ? 3.204 26.575 -0.741 1.00 53.91 111 PRO A N 1
ATOM 857 C CA . PRO A 1 111 ? 4.590 26.949 -0.502 1.00 53.91 111 PRO A CA 1
ATOM 858 C C . PRO A 1 111 ? 5.216 25.981 0.507 1.00 53.91 111 PRO A C 1
ATOM 860 O O . PRO A 1 111 ? 4.794 25.892 1.660 1.00 53.91 111 PRO A O 1
ATOM 863 N N . THR A 1 112 ? 6.224 25.238 0.059 1.00 57.28 112 THR A N 1
ATOM 864 C CA . THR A 1 112 ? 7.034 24.369 0.910 1.00 57.28 112 THR A CA 1
ATOM 865 C C . THR A 1 112 ? 7.917 25.249 1.782 1.00 57.28 112 THR A C 1
ATOM 867 O O . THR A 1 112 ? 8.966 25.710 1.331 1.00 57.28 112 THR A O 1
ATOM 870 N N . ARG A 1 113 ? 7.501 25.489 3.028 1.00 63.81 113 ARG A N 1
ATOM 871 C CA . ARG A 1 113 ? 8.441 25.933 4.058 1.00 63.81 113 ARG A CA 1
ATOM 872 C C . ARG A 1 113 ? 9.484 24.827 4.188 1.00 63.81 113 ARG A C 1
ATOM 874 O O . ARG A 1 113 ? 9.131 23.669 4.421 1.00 63.81 113 ARG A O 1
ATOM 881 N N . SER A 1 114 ? 10.735 25.163 3.905 1.00 77.19 114 SER A N 1
ATOM 882 C CA . SER A 1 114 ? 11.812 24.176 3.894 1.00 77.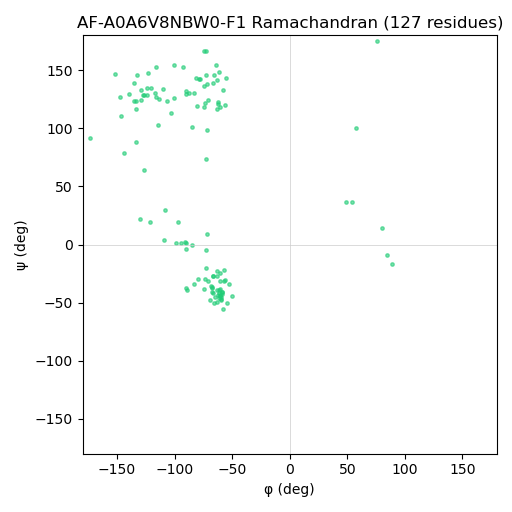19 114 SER A CA 1
ATOM 883 C C . SER A 1 114 ? 12.030 23.641 5.310 1.00 77.19 114 SER A C 1
ATOM 885 O O . SER A 1 114 ? 11.846 24.360 6.293 1.00 77.19 114 SER A O 1
ATOM 887 N N . LEU A 1 115 ? 12.389 22.362 5.425 1.00 68.69 115 LEU A N 1
ATOM 888 C CA . LEU A 1 115 ? 12.646 21.727 6.719 1.00 68.69 115 LEU A CA 1
ATOM 889 C C . LEU A 1 115 ? 13.743 22.480 7.495 1.00 68.69 115 LEU A C 1
ATOM 891 O O . LEU A 1 115 ? 13.667 22.600 8.715 1.00 68.69 115 LEU A O 1
ATOM 895 N N . ASP A 1 116 ? 14.691 23.073 6.770 1.00 72.94 116 ASP A N 1
ATOM 896 C CA . ASP A 1 116 ? 15.747 23.930 7.302 1.00 72.94 116 ASP A CA 1
ATOM 897 C C . ASP A 1 116 ? 15.203 25.182 8.014 1.00 72.94 116 ASP A C 1
ATOM 899 O O . ASP A 1 116 ? 15.699 25.543 9.081 1.00 72.94 116 ASP A O 1
ATOM 903 N N . GLU A 1 117 ? 14.137 25.809 7.503 1.00 72.00 117 GLU A N 1
ATOM 904 C CA . GLU A 1 117 ? 13.510 26.971 8.154 1.00 72.00 117 GLU A CA 1
ATOM 905 C C . GLU A 1 117 ? 12.766 26.607 9.442 1.00 72.00 117 GLU A C 1
ATOM 907 O O . GLU A 1 117 ? 12.680 27.426 10.354 1.00 72.00 117 GLU A O 1
ATOM 912 N N . VAL A 1 118 ? 12.210 25.396 9.530 1.00 77.00 118 VAL A N 1
ATOM 913 C CA . VAL A 1 118 ? 11.514 24.928 10.740 1.00 77.00 118 VAL A CA 1
ATOM 914 C C . VAL A 1 118 ? 12.522 24.574 11.835 1.00 77.00 118 VAL A C 1
ATOM 916 O O . VAL A 1 118 ? 12.297 24.872 13.007 1.00 77.00 118 VAL A O 1
ATOM 919 N N . ILE A 1 119 ? 13.660 23.984 11.458 1.00 76.19 119 ILE A N 1
ATOM 920 C CA . ILE A 1 119 ? 14.740 23.650 12.395 1.00 76.19 119 ILE A CA 1
ATOM 921 C C . ILE A 1 119 ? 15.391 24.924 12.951 1.00 76.19 119 ILE A C 1
ATOM 923 O O . ILE A 1 119 ? 15.672 24.995 14.148 1.00 76.19 119 ILE A O 1
ATOM 927 N N . LEU A 1 120 ? 15.597 25.942 12.111 1.00 73.44 120 LEU A N 1
ATOM 928 C CA . LEU A 1 120 ? 16.203 27.203 12.540 1.00 73.44 120 LEU A CA 1
ATOM 929 C C . LEU A 1 120 ? 15.295 27.981 13.510 1.00 73.44 120 LEU A C 1
ATOM 931 O O . LEU A 1 120 ? 15.793 28.536 14.485 1.00 73.44 120 LEU A O 1
ATOM 935 N N . ASP A 1 121 ? 13.974 27.961 13.297 1.00 72.94 121 ASP A N 1
ATOM 936 C CA . ASP A 1 121 ? 12.983 28.585 14.191 1.00 72.94 121 ASP A CA 1
ATOM 937 C C . ASP A 1 121 ? 13.022 27.978 15.605 1.00 72.94 121 ASP A C 1
ATOM 939 O O . ASP A 1 121 ? 13.072 28.712 16.592 1.00 72.94 121 ASP A O 1
ATOM 943 N N . TYR A 1 122 ? 13.123 26.646 15.703 1.00 71.50 122 TYR A N 1
ATOM 944 C CA . TYR A 1 122 ? 13.215 25.927 16.980 1.00 71.50 122 TYR A CA 1
ATOM 945 C C . TYR A 1 122 ? 14.535 26.182 17.725 1.00 71.50 122 TYR A C 1
ATOM 947 O O . TYR A 1 122 ? 14.557 26.272 18.950 1.00 71.50 122 TYR A O 1
ATOM 955 N N . LEU A 1 123 ? 15.647 26.328 16.997 1.00 74.69 123 LEU A N 1
ATOM 956 C CA . LEU A 1 123 ? 16.955 26.620 17.597 1.00 74.69 123 LEU A CA 1
ATOM 957 C C . LEU A 1 123 ? 17.063 28.071 18.089 1.00 74.69 123 LEU A C 1
ATOM 959 O O . LEU A 1 123 ? 17.774 28.330 19.055 1.00 74.69 123 LEU A O 1
ATOM 963 N N . ILE A 1 124 ? 16.355 29.007 17.449 1.00 73.00 124 ILE A N 1
ATOM 964 C CA . ILE A 1 124 ? 16.337 30.424 17.842 1.00 73.00 124 ILE A CA 1
ATOM 965 C C . ILE A 1 124 ? 15.396 30.668 19.035 1.00 73.00 124 ILE A C 1
ATOM 967 O O . ILE A 1 124 ? 15.654 31.555 19.842 1.00 73.00 124 ILE A O 1
ATOM 971 N N . THR A 1 125 ? 14.327 29.880 19.182 1.00 66.62 125 THR A N 1
ATOM 972 C CA . THR A 1 125 ? 13.345 30.022 20.279 1.00 66.62 125 THR A CA 1
ATOM 973 C C . THR A 1 125 ? 13.680 29.209 21.539 1.00 66.62 125 THR A C 1
ATOM 975 O O . THR A 1 125 ? 12.926 29.246 22.510 1.00 66.62 125 THR A O 1
ATOM 978 N N . GLY A 1 126 ? 14.809 28.492 21.548 1.00 59.69 126 GLY A N 1
ATOM 979 C CA . GLY A 1 126 ? 15.193 27.526 22.582 1.00 59.69 126 GLY A CA 1
ATOM 980 C C . GLY A 1 126 ? 16.140 28.011 23.687 1.00 59.69 126 GLY A C 1
ATOM 981 O O . GLY A 1 126 ? 16.750 27.164 24.328 1.00 59.69 126 GLY A O 1
ATOM 982 N N . GLU A 1 127 ? 16.276 29.315 23.930 1.00 56.66 127 GLU A N 1
ATOM 983 C CA . GLU A 1 127 ? 17.010 29.868 25.081 1.00 56.66 127 GLU A CA 1
ATOM 984 C C . GLU A 1 127 ? 16.157 30.961 25.735 1.00 56.66 127 GLU A C 1
ATOM 986 O O . GLU A 1 127 ? 16.247 32.117 25.348 1.00 56.66 127 GLU A O 1
ATOM 991 N N . GLU A 1 128 ? 15.297 30.573 26.683 1.00 51.28 128 GLU A N 1
ATOM 992 C CA . GLU A 1 128 ? 14.976 31.348 27.895 1.00 51.28 128 GLU A CA 1
ATOM 993 C C . GLU A 1 128 ? 14.066 30.523 28.830 1.00 51.28 128 GLU A C 1
ATOM 995 O O . GLU A 1 128 ? 12.835 30.556 28.755 1.00 51.28 128 GLU A O 1
ATOM 1000 N N . LYS A 1 129 ? 14.696 29.785 29.751 1.00 39.59 129 LYS A N 1
ATOM 1001 C CA . LYS A 1 129 ? 14.351 29.849 31.177 1.00 39.59 129 LYS A CA 1
ATOM 1002 C C . LYS A 1 129 ? 15.552 29.484 32.044 1.00 39.59 129 LYS A C 1
ATOM 1004 O O . LYS A 1 129 ? 16.100 28.381 31.844 1.00 39.59 129 LYS A O 1
#

Solvent-accessible surface area (backbone atoms only — not comparable to full-atom values): 8172 Å² total; per-residue (Å²): 124,80,58,60,86,61,50,78,48,79,45,80,56,99,89,42,65,32,39,40,38,27,40,48,59,26,79,94,47,40,34,38,42,34,40,35,30,47,90,86,43,79,78,47,75,49,78,44,75,49,67,92,48,70,86,44,96,57,39,68,62,51,52,51,50,52,49,54,50,56,46,54,48,53,54,49,41,55,76,69,46,76,54,36,62,80,76,42,61,88,78,48,101,77,69,76,90,80,77,85,76,79,87,80,78,86,76,83,85,73,86,77,78,51,72,68,59,57,54,50,53,54,66,71,70,67,80,85,134

Radius of gyration: 19.81 Å; Cα contacts (8 Å, |Δi|>4): 148; chains: 1; bounding box: 35×44×57 Å

Nearest PDB structures (foldseek):
  4i7c-assembly2_C  TM=7.875E-01  e=9.988E-01  Homo sapiens
  4i7b-assembly2_C  TM=6.608E-01  e=7.891E-01  Homo sapiens
  5fty-assembly1_A  TM=4.124E-01  e=5.541E-01  Geobacillus stearothermophilus
  5efv-assembly1_C  TM=4.156E-01  e=7.853E+00  Dubowvirus dv11
  5efv-assembly1_A  TM=4.178E-01  e=8.835E+00  Dubowvirus dv11

pLDDT: mean 84.22, std 18.18, range [39.59, 98.81]

Organism: NCBI:txid2740186

Sequence (129 aa):
MDMVLGFNHNIRYKGELFHVQTEDSGLANPHIITLLYLGGTILCSKKTSYADIIKTEQLEQVVESIMKEQHKEMMRRLKGGEFDARIFPNANPHAAPAASSPPAEPAPAQPTRSLDEVILDYLITGEEK

Secondary structure (DSSP, 8-state):
-PPPPPEEEEEEETTEEEEEEEEE--TTS-EEEEEEEETTEEEEEEEEE-GGGTT-TTHHHHHHHHHHHHHHHHHHHHHTTTTHHHH-TTS-TT-----PPPPPPPPPPPP---HHHHHHHHHHS----

Foldseek 3Di:
DDWADKDWDWDDDPNFIKIWIWTAPDPVFGKIKIFIDGPNDTQDIDIDGPNVCPPPPPVNVVSVVVRVVVRVVVVVCVNVCVSVCVVPVPPDPDDDDDDDDDDDDDDDDDDDPDPVNVVVVCVVPPDDD

Mean predicted aligned error: 12.91 Å